Protein AF-X1KFL2-F1 (afdb_monomer_lite)

Secondary structure (DSSP, 8-state):
-------STTS-HHHHHHHHHHHHHHTT---------TT--HHHHTT--HHHHTT---GGG-HHHHHHHHSS-TTS-SS------

Radius of gyration: 16.03 Å; chains: 1; bounding box: 40×32×33 Å

InterPro domains:
  IPR002586 CobQ/CobB/MinD/ParA nucleotide binding domain [PF01656] (3-66)
  IPR027417 P-loop containing nucleoside triphosphate hyd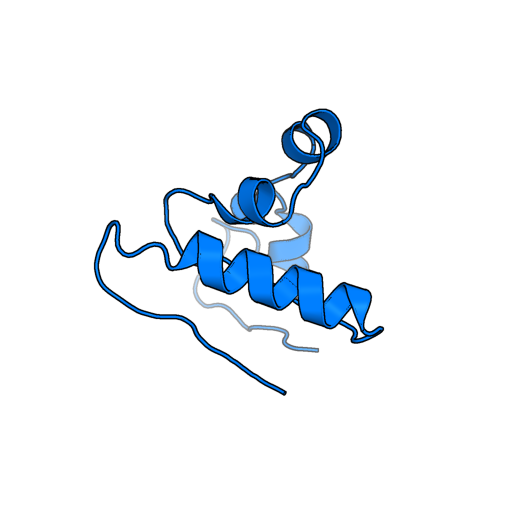rolase [G3DSA:3.40.50.300] (1-84)
  IPR027417 P-loop containing nucleoside triphosphate hydrolase [SSF52540] (2-66)

Organism: NCBI:txid412755

Structure (mmCIF, N/CA/C/O backbone):
data_AF-X1KFL2-F1
#
_entry.id   AF-X1KFL2-F1
#
loop_
_atom_site.group_PDB
_atom_site.id
_atom_site.type_symbol
_atom_site.label_atom_id
_atom_site.label_alt_id
_atom_site.label_comp_id
_atom_site.label_asym_id
_atom_site.label_entity_id
_atom_site.label_seq_id
_atom_site.pdbx_PDB_ins_code
_atom_site.Cartn_x
_atom_site.Cartn_y
_atom_site.Cartn_z
_atom_site.occupancy
_atom_site.B_iso_or_equiv
_atom_site.auth_seq_id
_atom_site.auth_comp_id
_atom_site.auth_asym_id
_atom_site.auth_atom_id
_atom_site.pdbx_PDB_model_num
ATOM 1 N N . MET A 1 1 ? -2.098 -13.720 11.671 1.00 90.00 1 MET A N 1
ATOM 2 C CA . MET A 1 1 ? -3.212 -14.066 10.756 1.00 90.00 1 MET A CA 1
ATOM 3 C C . MET A 1 1 ? -2.768 -13.813 9.317 1.00 90.00 1 MET A C 1
ATOM 5 O O . MET A 1 1 ? -1.944 -12.929 9.126 1.00 90.00 1 MET A O 1
ATOM 9 N N . LYS A 1 2 ? -3.251 -14.580 8.330 1.00 94.19 2 LYS A N 1
ATOM 10 C CA . LYS A 1 2 ? -2.978 -14.364 6.894 1.00 94.19 2 LYS A CA 1
ATOM 11 C C . LYS A 1 2 ? -4.309 -14.377 6.139 1.00 94.19 2 LYS A C 1
ATOM 13 O O . LYS A 1 2 ? -5.106 -15.278 6.374 1.00 94.19 2 LYS A O 1
ATOM 18 N N . MET A 1 3 ? -4.546 -13.390 5.279 1.00 93.94 3 MET A N 1
ATOM 19 C CA . MET A 1 3 ? -5.790 -13.231 4.515 1.00 93.94 3 MET A CA 1
ATOM 20 C C . MET A 1 3 ? -5.475 -12.897 3.058 1.00 93.94 3 MET A C 1
ATOM 22 O O . MET A 1 3 ? -4.503 -12.197 2.783 1.00 93.94 3 MET A O 1
ATOM 26 N N . ALA A 1 4 ? -6.306 -13.389 2.141 1.00 94.69 4 ALA A N 1
ATOM 27 C CA . ALA A 1 4 ? -6.234 -13.083 0.719 1.00 94.69 4 ALA A CA 1
ATOM 28 C C . ALA A 1 4 ? -7.627 -12.687 0.218 1.00 94.69 4 ALA A C 1
ATOM 30 O O . ALA A 1 4 ? -8.606 -13.378 0.496 1.00 94.69 4 ALA A O 1
ATOM 31 N N . VAL A 1 5 ? -7.709 -11.578 -0.519 1.00 92.94 5 VAL A N 1
ATOM 32 C CA . VAL A 1 5 ? -8.952 -11.081 -1.123 1.00 92.94 5 VAL A CA 1
ATOM 33 C C . VAL A 1 5 ? -8.847 -11.259 -2.635 1.00 92.94 5 VAL A C 1
ATOM 35 O O . VAL A 1 5 ? -8.001 -10.642 -3.277 1.00 92.94 5 VAL A O 1
ATOM 38 N N . ALA A 1 6 ? -9.699 -12.110 -3.205 1.00 92.44 6 ALA A N 1
ATOM 39 C CA . ALA A 1 6 ? -9.692 -12.463 -4.625 1.00 92.44 6 ALA A CA 1
ATOM 40 C C . ALA A 1 6 ? -11.076 -12.263 -5.266 1.00 92.44 6 ALA A C 1
ATOM 42 O O . ALA A 1 6 ? -12.091 -12.179 -4.580 1.00 92.44 6 ALA A O 1
ATOM 43 N N . GLY A 1 7 ? -11.119 -12.165 -6.596 1.00 90.56 7 GLY A N 1
ATOM 44 C CA . GLY A 1 7 ? -12.344 -11.906 -7.359 1.00 90.56 7 GLY A CA 1
ATOM 45 C C . GLY A 1 7 ? -12.059 -11.372 -8.766 1.00 90.56 7 GLY A C 1
ATOM 46 O O . GLY A 1 7 ? -10.909 -11.118 -9.130 1.00 90.56 7 GLY A O 1
ATOM 47 N N . LYS A 1 8 ? -13.114 -11.175 -9.561 1.00 89.12 8 LYS A N 1
ATOM 48 C CA . LYS A 1 8 ? -13.012 -10.662 -10.939 1.00 89.12 8 LYS A CA 1
ATOM 49 C C . LYS A 1 8 ? -12.592 -9.181 -10.974 1.00 89.12 8 LYS A C 1
ATOM 51 O O . LYS A 1 8 ? -12.503 -8.510 -9.942 1.00 89.12 8 LYS A O 1
ATOM 56 N N . GLY A 1 9 ? -12.286 -8.658 -12.161 1.00 87.06 9 GLY A N 1
ATOM 57 C CA . GLY A 1 9 ? -12.029 -7.225 -12.358 1.00 87.06 9 GLY A CA 1
ATOM 58 C C . GLY A 1 9 ? -13.228 -6.377 -11.914 1.00 87.06 9 GLY A C 1
ATOM 59 O O . GLY A 1 9 ? -14.370 -6.793 -12.082 1.00 87.06 9 GLY A O 1
ATOM 60 N N . GLY A 1 10 ? -12.976 -5.222 -11.295 1.00 85.31 10 GLY A N 1
ATOM 61 C CA . GLY A 1 10 ? -14.031 -4.277 -10.899 1.00 85.31 10 GLY A CA 1
ATOM 62 C C . GLY A 1 10 ? -14.870 -4.644 -9.664 1.00 85.31 10 GLY A C 1
ATOM 63 O O . GLY A 1 10 ? -15.657 -3.821 -9.219 1.00 85.31 10 GLY A O 1
ATOM 64 N N . THR A 1 11 ? -14.689 -5.813 -9.037 1.00 91.88 11 THR A N 1
ATOM 65 C CA . THR A 1 11 ? -15.521 -6.246 -7.888 1.00 91.88 11 THR A CA 1
ATOM 66 C C . THR A 1 11 ? -15.172 -5.582 -6.544 1.00 91.88 11 THR A C 1
ATOM 68 O O . THR A 1 11 ? -15.598 -6.063 -5.500 1.00 91.88 11 THR A O 1
ATOM 71 N N . GLY A 1 12 ? -14.346 -4.531 -6.531 1.00 91.25 12 GLY A N 1
ATOM 72 C CA . GLY A 1 12 ? -13.996 -3.801 -5.302 1.00 91.25 12 GLY A CA 1
ATOM 73 C C . GLY A 1 12 ? -12.970 -4.477 -4.378 1.00 91.25 12 GLY A C 1
ATOM 74 O O . GLY A 1 12 ? -12.863 -4.110 -3.214 1.00 91.25 12 GLY A O 1
ATOM 75 N N . LYS A 1 13 ? -12.184 -5.445 -4.869 1.00 93.88 13 LYS A N 1
ATOM 76 C CA . LYS 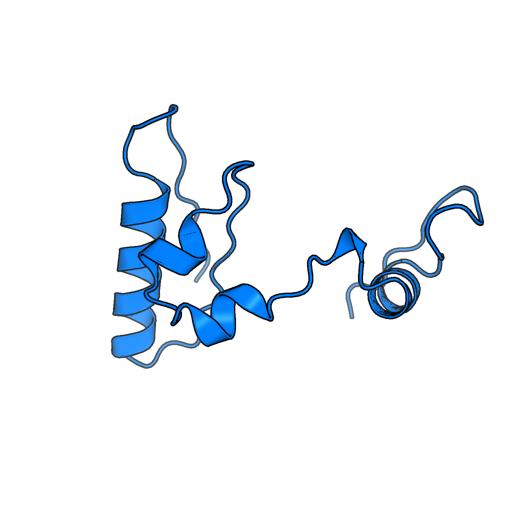A 1 13 ? -11.196 -6.199 -4.062 1.00 93.88 13 LYS A CA 1
ATOM 77 C C . LYS A 1 13 ? -10.240 -5.303 -3.277 1.00 93.88 13 LYS A C 1
ATOM 79 O O . LYS A 1 13 ? -10.081 -5.480 -2.076 1.00 93.88 13 LYS A O 1
ATOM 84 N N . THR A 1 14 ? -9.631 -4.336 -3.959 1.00 93.56 14 THR A N 1
ATOM 85 C CA . THR A 1 14 ? -8.646 -3.422 -3.370 1.00 93.56 14 THR A CA 1
ATOM 86 C C . THR A 1 14 ? -9.275 -2.518 -2.317 1.00 93.56 14 THR A C 1
ATOM 88 O O . THR A 1 14 ? -8.649 -2.258 -1.294 1.00 93.56 14 THR A O 1
ATOM 91 N N . LEU A 1 15 ? -10.537 -2.119 -2.518 1.00 92.69 15 LEU A N 1
ATOM 92 C CA . LEU A 1 15 ? -11.297 -1.371 -1.521 1.00 92.69 15 LEU A CA 1
ATOM 93 C C . LEU A 1 15 ? -11.472 -2.211 -0.252 1.00 92.69 15 LEU A C 1
ATOM 95 O O . LEU A 1 15 ? -11.071 -1.774 0.818 1.00 92.69 15 LEU A O 1
ATOM 99 N N . ILE A 1 16 ? -11.983 -3.441 -0.375 1.00 94.75 16 ILE A N 1
ATOM 100 C CA . ILE A 1 16 ? -12.185 -4.342 0.772 1.00 94.75 16 ILE A CA 1
ATOM 101 C C . ILE A 1 16 ? -10.855 -4.634 1.480 1.00 94.75 16 ILE A C 1
ATOM 103 O O . ILE A 1 16 ? -10.767 -4.512 2.700 1.00 94.75 16 ILE A O 1
ATOM 107 N N . ALA A 1 17 ? -9.809 -4.984 0.727 1.00 95.25 17 ALA A N 1
ATOM 108 C CA . ALA A 1 17 ? -8.489 -5.274 1.279 1.00 95.25 17 ALA A CA 1
ATOM 109 C C . ALA A 1 17 ? -7.892 -4.060 2.013 1.00 95.25 17 ALA A C 1
ATOM 111 O O . ALA A 1 17 ? -7.383 -4.205 3.124 1.00 95.25 17 ALA A O 1
ATOM 112 N N . GLY A 1 18 ? -7.999 -2.863 1.429 1.00 95.12 18 GLY A N 1
ATOM 113 C CA . GLY A 1 18 ? -7.539 -1.619 2.040 1.00 95.12 18 GLY A CA 1
ATOM 114 C C . GLY A 1 18 ? -8.329 -1.248 3.296 1.00 95.12 18 GLY A C 1
ATOM 115 O O . GLY A 1 18 ? -7.732 -0.896 4.311 1.00 95.12 18 GLY A O 1
ATOM 116 N N . THR A 1 19 ? -9.658 -1.386 3.271 1.00 95.56 19 THR A N 1
ATOM 117 C CA . THR A 1 19 ? -10.518 -1.142 4.437 1.00 95.56 19 THR A CA 1
ATOM 118 C C . THR A 1 19 ? -10.176 -2.086 5.584 1.00 95.56 19 THR A C 1
ATOM 120 O O . THR A 1 19 ? -9.957 -1.621 6.699 1.00 95.56 19 THR A O 1
ATOM 123 N N . LEU A 1 20 ? -10.057 -3.391 5.321 1.00 96.25 20 LEU A N 1
ATOM 124 C CA . LEU A 1 20 ? -9.669 -4.367 6.342 1.00 96.25 20 LEU A CA 1
ATOM 125 C C . LEU A 1 20 ? -8.291 -4.048 6.927 1.00 96.25 20 LEU A C 1
ATOM 127 O O . LEU A 1 20 ? -8.127 -4.060 8.144 1.00 96.25 20 LEU A O 1
ATOM 131 N N . ALA A 1 21 ? -7.314 -3.711 6.081 1.00 96.50 21 ALA A N 1
ATOM 132 C CA . ALA A 1 21 ? -5.980 -3.337 6.540 1.00 96.50 21 ALA A CA 1
ATOM 133 C C . ALA A 1 21 ? -6.012 -2.125 7.486 1.00 96.50 21 ALA A C 1
ATOM 135 O O . ALA A 1 21 ? -5.336 -2.138 8.515 1.00 96.50 21 ALA A O 1
ATOM 136 N N . ARG A 1 22 ? -6.823 -1.104 7.173 1.00 95.81 22 ARG A N 1
ATOM 137 C CA . ARG A 1 22 ? -6.996 0.077 8.031 1.00 95.81 22 ARG A CA 1
ATOM 138 C C . ARG A 1 22 ? -7.667 -0.262 9.357 1.00 95.81 22 ARG A C 1
ATOM 140 O O . ARG A 1 22 ? -7.176 0.194 10.382 1.00 95.81 22 ARG A O 1
ATOM 147 N N . LEU A 1 23 ? -8.740 -1.053 9.341 1.00 96.62 23 LEU A N 1
ATOM 148 C CA . LEU A 1 23 ? -9.455 -1.444 10.560 1.00 96.62 23 LEU A CA 1
ATOM 149 C C . LEU A 1 23 ? -8.551 -2.254 11.496 1.00 96.62 23 LEU A C 1
ATOM 151 O O . LEU A 1 23 ? -8.417 -1.914 12.664 1.00 96.62 23 LEU A O 1
ATOM 155 N N . PHE A 1 24 ? -7.826 -3.247 10.974 1.00 97.00 24 PHE A N 1
ATOM 156 C CA . PHE A 1 24 ? -6.881 -4.004 11.798 1.00 97.00 24 PHE A CA 1
ATOM 157 C C . PHE A 1 24 ? -5.741 -3.133 12.335 1.00 97.00 24 PHE A C 1
ATOM 159 O O . PHE A 1 24 ? -5.325 -3.302 13.477 1.00 97.00 24 PHE A O 1
ATOM 166 N N . ALA A 1 25 ? -5.234 -2.184 11.548 1.00 96.12 25 ALA A N 1
ATOM 167 C CA . ALA A 1 25 ? -4.226 -1.254 12.048 1.00 96.12 25 ALA A CA 1
ATOM 168 C C . ALA A 1 25 ? -4.788 -0.337 13.152 1.00 96.12 25 ALA A C 1
ATOM 170 O O . ALA A 1 25 ? -4.099 -0.087 14.139 1.00 96.12 25 ALA A O 1
ATOM 171 N N . GLN A 1 26 ? -6.034 0.131 13.012 1.00 96.75 26 GLN A N 1
ATOM 172 C CA . GLN A 1 26 ? -6.731 0.924 14.034 1.00 96.75 26 GLN A CA 1
ATOM 173 C C . GLN A 1 26 ? -6.937 0.142 15.336 1.00 96.75 26 GLN A C 1
ATOM 175 O O . GLN A 1 26 ? -6.766 0.712 16.410 1.00 96.75 26 GLN A O 1
ATOM 180 N N . ASP A 1 27 ? -7.194 -1.163 15.245 1.00 97.69 27 ASP A N 1
ATOM 181 C CA . ASP A 1 27 ? -7.313 -2.066 16.397 1.00 97.69 27 ASP A CA 1
ATOM 182 C C . ASP A 1 27 ? -5.953 -2.434 17.037 1.00 97.69 27 ASP A C 1
ATOM 184 O O . ASP A 1 27 ? -5.886 -3.249 17.956 1.00 97.69 27 ASP A O 1
ATOM 188 N N . GLY A 1 28 ? -4.845 -1.852 16.562 1.00 97.81 28 GLY A N 1
ATOM 189 C CA . GLY A 1 28 ? -3.505 -2.039 17.124 1.00 97.81 28 GLY A CA 1
ATOM 190 C C . GLY A 1 28 ? -2.732 -3.241 16.573 1.00 97.81 28 GLY A C 1
ATOM 191 O O . GLY A 1 28 ? -1.646 -3.553 17.068 1.00 97.81 28 GLY A O 1
ATOM 192 N N . TYR A 1 29 ? -3.235 -3.917 15.536 1.00 98.00 29 TYR A N 1
ATOM 193 C CA . TYR A 1 29 ? -2.497 -5.007 14.901 1.00 98.00 29 TYR A CA 1
ATOM 194 C C . TYR A 1 29 ? -1.369 -4.478 14.007 1.00 98.00 29 TYR A C 1
ATOM 196 O O . TYR A 1 29 ? -1.512 -3.497 13.276 1.00 98.00 29 TYR A O 1
ATOM 204 N N . LYS A 1 30 ? -0.242 -5.198 13.983 1.00 97.38 30 LYS A N 1
ATOM 205 C CA . LYS A 1 30 ? 0.812 -4.977 12.987 1.00 97.38 30 LYS A CA 1
ATOM 206 C C . LYS A 1 30 ? 0.375 -5.579 11.650 1.00 97.38 30 LYS A C 1
ATOM 208 O O . LYS A 1 30 ? 0.369 -6.800 11.490 1.00 97.38 30 LYS A O 1
ATOM 213 N N . VAL A 1 31 ? 0.016 -4.723 10.698 1.00 96.38 31 VAL A N 1
ATOM 214 C CA . VAL A 1 31 ? -0.525 -5.126 9.392 1.00 96.38 31 VAL A CA 1
ATOM 215 C C . VAL A 1 31 ? 0.525 -4.965 8.296 1.00 96.38 31 VAL A C 1
ATOM 217 O O . VAL A 1 31 ? 1.129 -3.906 8.152 1.00 96.38 31 VAL A O 1
ATOM 220 N N . LEU A 1 32 ? 0.706 -6.012 7.490 1.00 95.50 32 LEU A N 1
ATOM 221 C CA . LEU A 1 32 ? 1.398 -5.949 6.204 1.00 95.50 32 LEU A CA 1
ATOM 222 C C . LEU A 1 32 ? 0.352 -6.114 5.099 1.00 95.50 32 LEU A C 1
ATOM 224 O O . LEU A 1 32 ? -0.207 -7.198 4.941 1.00 95.50 32 LEU A O 1
ATOM 228 N N . ALA A 1 33 ? 0.076 -5.039 4.362 1.00 93.94 33 ALA A N 1
ATOM 229 C CA . ALA A 1 33 ? -0.842 -5.054 3.229 1.00 93.94 33 ALA A CA 1
ATOM 230 C C . ALA A 1 33 ? -0.049 -5.179 1.920 1.00 93.94 33 ALA A C 1
ATOM 232 O O . ALA A 1 33 ? 0.932 -4.464 1.721 1.00 93.94 33 ALA A O 1
ATOM 233 N N . ILE A 1 34 ? -0.462 -6.098 1.046 1.00 91.62 34 ILE A N 1
ATOM 234 C CA . ILE A 1 34 ? 0.228 -6.413 -0.211 1.00 91.62 34 ILE A CA 1
ATOM 235 C C . ILE A 1 34 ? -0.788 -6.303 -1.349 1.00 91.62 34 ILE A C 1
ATOM 237 O O . ILE A 1 34 ? -1.843 -6.935 -1.286 1.00 91.62 34 ILE A O 1
ATOM 241 N N . ASP A 1 35 ? -0.467 -5.511 -2.372 1.00 88.69 35 ASP A N 1
ATOM 242 C CA . ASP A 1 35 ? -1.230 -5.431 -3.620 1.00 88.69 35 ASP A CA 1
ATOM 243 C C . ASP A 1 35 ? -0.485 -6.196 -4.713 1.00 88.69 35 ASP A C 1
ATOM 245 O O . ASP A 1 35 ? 0.708 -5.977 -4.918 1.00 88.69 35 ASP A O 1
ATOM 249 N N . ASN A 1 36 ? -1.187 -7.093 -5.396 1.00 83.69 36 ASN A N 1
ATOM 250 C CA . ASN A 1 36 ? -0.659 -7.832 -6.542 1.00 83.69 36 ASN A CA 1
ATOM 251 C C . ASN A 1 36 ? -1.437 -7.503 -7.831 1.00 83.69 36 ASN A C 1
ATOM 253 O O . ASN A 1 36 ? -1.413 -8.272 -8.790 1.00 83.69 36 ASN A O 1
ATOM 257 N N . ASP A 1 37 ? -2.182 -6.394 -7.845 1.00 81.06 37 ASP A N 1
ATOM 258 C CA . ASP A 1 37 ? -2.860 -5.886 -9.034 1.00 81.06 37 ASP A CA 1
ATOM 259 C C . ASP A 1 37 ? -1.929 -4.956 -9.832 1.00 81.06 37 ASP A C 1
ATOM 261 O O . ASP A 1 37 ? -1.242 -4.094 -9.282 1.00 81.06 37 ASP A O 1
ATOM 265 N N . SER A 1 38 ? -1.946 -5.103 -11.158 1.00 71.44 38 SER A N 1
ATOM 266 C CA . SER A 1 38 ? -1.208 -4.257 -12.107 1.00 71.44 38 SER A CA 1
ATOM 267 C C . SER A 1 38 ? -1.508 -2.758 -11.975 1.00 71.44 38 SER A C 1
ATOM 269 O O . SER A 1 38 ? -0.666 -1.933 -12.314 1.00 71.44 38 SER A O 1
ATOM 271 N N . SER A 1 39 ? -2.699 -2.407 -11.479 1.00 73.12 39 SER A N 1
ATOM 272 C CA . SER A 1 39 ? -3.156 -1.020 -11.341 1.00 73.12 39 SER A CA 1
ATOM 273 C C . SER A 1 39 ? -2.695 -0.324 -10.048 1.00 73.12 39 SER A C 1
ATOM 275 O O . SER A 1 39 ? -2.872 0.883 -9.931 1.00 73.12 39 SER A O 1
ATOM 277 N N . MET A 1 40 ? -2.093 -1.056 -9.096 1.00 75.19 40 MET A N 1
ATOM 278 C CA . MET A 1 40 ? -1.495 -0.553 -7.840 1.00 75.19 40 MET A CA 1
ATOM 279 C C . MET A 1 40 ? -2.362 0.462 -7.060 1.00 75.19 40 MET A C 1
ATOM 281 O O . MET A 1 40 ? -1.888 1.506 -6.611 1.00 75.19 40 MET A O 1
ATOM 285 N N . ASN A 1 41 ? -3.645 0.151 -6.857 1.00 86.75 41 ASN A N 1
ATOM 286 C CA . ASN A 1 41 ? -4.613 1.061 -6.228 1.00 86.75 41 ASN A CA 1
ATOM 287 C C . ASN A 1 41 ? -4.665 0.981 -4.685 1.00 86.75 41 ASN A C 1
ATOM 289 O O . ASN A 1 41 ? -5.420 1.722 -4.040 1.00 86.75 41 ASN A O 1
ATOM 293 N N . LEU A 1 42 ? -3.898 0.083 -4.057 1.00 91.00 42 LEU A N 1
ATOM 294 C CA . LEU A 1 42 ? -3.948 -0.104 -2.604 1.00 91.00 42 LEU A CA 1
ATOM 295 C C . LEU A 1 42 ? -3.511 1.138 -1.820 1.00 91.00 42 LEU A C 1
ATOM 297 O O . LEU A 1 42 ? -4.154 1.461 -0.825 1.00 91.00 42 LEU A O 1
ATOM 301 N N . SER A 1 43 ? -2.474 1.853 -2.270 1.00 90.12 43 SER A N 1
ATOM 302 C CA . SER A 1 43 ? -1.957 3.060 -1.598 1.00 90.12 43 SER A CA 1
ATOM 303 C C . SER A 1 43 ? -3.020 4.159 -1.470 1.00 90.12 43 SER A C 1
ATOM 305 O O . SER A 1 43 ? -3.100 4.833 -0.440 1.00 90.12 43 SER A O 1
ATOM 307 N N . TYR A 1 44 ? -3.890 4.288 -2.475 1.00 90.25 44 TYR A N 1
ATOM 308 C CA . TYR A 1 44 ? -5.072 5.148 -2.440 1.00 90.25 44 TYR A CA 1
ATOM 309 C C . TYR A 1 44 ? -6.097 4.652 -1.419 1.00 90.25 44 TYR A C 1
ATOM 311 O O . TYR A 1 44 ? -6.561 5.423 -0.583 1.00 90.25 44 TYR A O 1
ATOM 319 N N . SER A 1 45 ? -6.406 3.354 -1.444 1.00 90.12 45 SER A N 1
ATOM 320 C CA . SER A 1 45 ? -7.439 2.743 -0.593 1.00 90.12 45 SER A CA 1
ATOM 321 C C . SER A 1 45 ? -7.097 2.812 0.901 1.00 90.12 45 SER A C 1
ATOM 323 O O . SER A 1 45 ? -7.975 3.037 1.738 1.00 90.12 45 SER A O 1
ATOM 325 N N . ILE A 1 46 ? -5.815 2.671 1.256 1.00 93.50 46 ILE A N 1
ATOM 326 C CA . ILE A 1 46 ? -5.362 2.785 2.651 1.00 93.50 46 ILE A CA 1
ATOM 327 C C . ILE A 1 46 ? -5.161 4.241 3.108 1.00 93.50 46 ILE A C 1
ATOM 329 O O . ILE A 1 46 ? -4.991 4.478 4.301 1.00 93.50 46 ILE A O 1
ATOM 333 N N . GLY A 1 47 ? -5.243 5.215 2.194 1.00 91.25 47 GLY A N 1
ATOM 334 C CA . GLY A 1 47 ? -5.174 6.642 2.509 1.00 91.25 47 GLY A CA 1
ATOM 335 C C . GLY A 1 47 ? -3.759 7.198 2.679 1.00 91.25 47 GLY A C 1
ATOM 336 O O . GLY A 1 47 ? -3.576 8.111 3.479 1.00 91.25 47 GLY A O 1
ATOM 337 N N . ILE A 1 48 ? -2.762 6.669 1.956 1.00 91.50 48 ILE A N 1
ATOM 338 C CA . ILE A 1 48 ? -1.427 7.290 1.922 1.00 91.50 48 ILE A CA 1
ATOM 339 C C . ILE A 1 48 ? -1.538 8.653 1.237 1.00 91.50 48 ILE A C 1
ATOM 341 O O . ILE A 1 48 ? -2.113 8.757 0.150 1.00 91.50 48 ILE A O 1
ATOM 345 N N . ASP A 1 49 ? -0.961 9.671 1.875 1.00 93.31 49 ASP A N 1
ATOM 346 C CA . ASP A 1 49 ? -0.890 11.031 1.351 1.00 93.31 49 ASP A CA 1
ATOM 347 C C . ASP A 1 49 ? -0.169 11.093 -0.004 1.00 93.31 49 ASP A C 1
ATOM 349 O O . ASP A 1 49 ? 0.796 10.366 -0.254 1.00 93.31 49 ASP A O 1
ATOM 353 N N . GLU A 1 50 ? -0.626 11.988 -0.876 1.00 91.31 50 GLU A N 1
ATOM 354 C CA . GLU A 1 50 ? -0.098 12.142 -2.231 1.00 91.31 50 GLU A CA 1
ATOM 355 C C . GLU A 1 50 ? 1.413 12.411 -2.253 1.00 91.31 50 GLU A 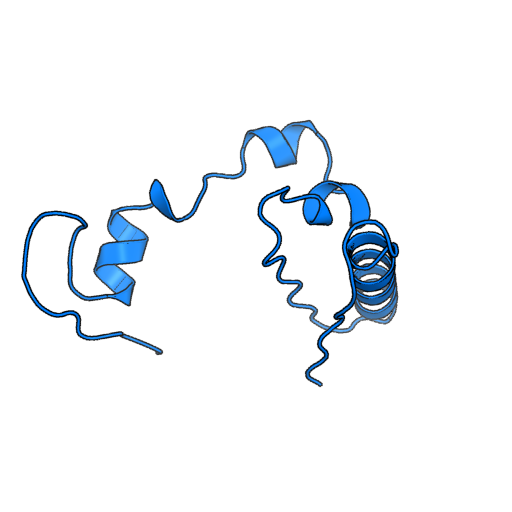C 1
ATOM 357 O O . GLU A 1 50 ? 2.137 11.788 -3.029 1.00 91.31 50 GLU A O 1
ATOM 362 N N . TYR A 1 51 ? 1.915 13.256 -1.351 1.00 94.00 51 TYR A N 1
ATOM 363 C CA . TYR A 1 51 ? 3.342 13.563 -1.266 1.00 94.00 51 TYR A CA 1
ATOM 364 C C . TYR A 1 51 ? 4.181 12.333 -0.906 1.00 94.00 51 TYR A C 1
ATOM 366 O O . TYR A 1 51 ? 5.299 12.169 -1.394 1.00 94.00 51 TYR A O 1
ATOM 374 N N . ILE A 1 52 ? 3.647 11.444 -0.064 1.00 92.62 52 ILE A N 1
ATOM 375 C CA . ILE A 1 52 ? 4.313 10.187 0.286 1.00 92.62 52 ILE A CA 1
ATOM 376 C C . ILE A 1 52 ? 4.239 9.205 -0.883 1.00 92.62 52 ILE A C 1
ATOM 378 O O . ILE A 1 52 ? 5.247 8.571 -1.196 1.00 92.62 52 ILE A O 1
ATOM 382 N N . ARG A 1 53 ? 3.091 9.108 -1.569 1.00 90.19 53 ARG A N 1
ATOM 383 C CA . ARG A 1 53 ? 2.924 8.233 -2.743 1.00 90.19 53 ARG A CA 1
ATOM 384 C C . ARG A 1 53 ? 3.933 8.543 -3.844 1.00 90.19 53 ARG A C 1
ATOM 386 O O . ARG A 1 53 ? 4.533 7.615 -4.375 1.00 90.19 53 ARG A O 1
ATOM 393 N N . GLN A 1 54 ? 4.172 9.821 -4.131 1.00 90.12 54 GLN A N 1
ATOM 394 C CA . GLN A 1 54 ? 5.130 10.257 -5.157 1.00 90.12 54 GLN A CA 1
ATOM 395 C C . GLN A 1 54 ? 6.584 9.867 -4.856 1.00 90.12 54 GLN A C 1
ATOM 397 O O . GLN A 1 54 ? 7.421 9.861 -5.754 1.00 90.12 54 GLN A O 1
ATOM 402 N N . LYS A 1 55 ? 6.894 9.530 -3.602 1.00 92.00 55 LYS A N 1
ATOM 403 C CA . LYS A 1 55 ? 8.225 9.094 -3.167 1.00 92.00 55 LYS A CA 1
ATOM 404 C C . LYS A 1 55 ? 8.373 7.580 -3.086 1.00 92.00 55 LYS A C 1
ATOM 406 O O . LYS A 1 55 ? 9.456 7.103 -2.747 1.00 92.00 55 LYS A O 1
ATOM 411 N N . ILE A 1 56 ? 7.307 6.818 -3.336 1.00 87.62 56 ILE A N 1
ATOM 412 C CA . ILE A 1 56 ? 7.380 5.358 -3.342 1.00 87.62 56 ILE A CA 1
ATOM 413 C C . ILE A 1 56 ? 8.239 4.942 -4.531 1.00 87.62 56 ILE A C 1
ATOM 415 O O . ILE A 1 56 ? 7.845 5.102 -5.683 1.00 87.62 56 ILE A O 1
ATOM 419 N N . VAL A 1 57 ? 9.407 4.380 -4.237 1.00 88.88 57 VAL A N 1
ATOM 420 C CA . VAL A 1 57 ? 10.280 3.794 -5.252 1.00 88.88 57 VAL A CA 1
ATOM 421 C C . VAL A 1 57 ? 9.793 2.364 -5.533 1.00 88.88 57 VAL A C 1
ATOM 423 O O . VAL A 1 57 ? 9.629 1.577 -4.597 1.00 88.88 57 VAL A O 1
ATOM 426 N N . PRO A 1 58 ? 9.522 1.991 -6.793 1.00 86.31 58 PRO A N 1
ATOM 427 C CA . PRO A 1 58 ? 9.201 0.615 -7.151 1.00 86.31 58 PRO A CA 1
ATOM 428 C C . PRO A 1 58 ? 10.362 -0.345 -6.855 1.00 86.31 58 PRO A C 1
ATOM 430 O O . PRO A 1 58 ? 11.517 -0.029 -7.127 1.00 86.31 58 PRO A O 1
ATOM 433 N N . ILE A 1 59 ? 10.069 -1.571 -6.398 1.00 86.44 59 ILE A N 1
ATOM 434 C CA . ILE A 1 59 ? 11.112 -2.578 -6.093 1.00 86.44 59 ILE A CA 1
ATOM 435 C C . ILE A 1 59 ? 12.029 -2.834 -7.298 1.00 86.44 59 ILE A C 1
ATOM 437 O O . ILE A 1 59 ? 13.229 -2.998 -7.116 1.00 86.44 59 ILE A O 1
ATOM 441 N N . LYS A 1 60 ? 11.496 -2.802 -8.529 1.00 84.62 60 LYS A N 1
ATOM 442 C CA . LYS A 1 60 ? 12.277 -2.987 -9.768 1.00 84.62 60 LYS A CA 1
ATOM 443 C C . LYS A 1 60 ? 13.423 -1.971 -9.937 1.00 84.62 60 LYS A C 1
ATOM 445 O O . LYS A 1 60 ? 14.359 -2.245 -10.677 1.00 84.62 60 LYS A O 1
ATOM 450 N N . GLU A 1 61 ? 13.335 -0.812 -9.283 1.00 89.19 61 GLU A N 1
ATOM 451 C CA . GLU A 1 61 ? 14.345 0.256 -9.310 1.00 89.19 61 GLU A CA 1
ATOM 452 C C . GLU A 1 61 ? 15.331 0.152 -8.132 1.00 89.19 61 GLU A C 1
ATOM 454 O O . GLU A 1 61 ? 16.387 0.779 -8.144 1.00 89.19 61 GLU A O 1
ATOM 459 N N . MET A 1 62 ? 15.040 -0.687 -7.133 1.00 91.31 62 MET A N 1
ATOM 460 C CA . MET A 1 62 ? 15.881 -0.906 -5.953 1.00 91.31 62 MET A CA 1
ATOM 461 C C . MET A 1 62 ? 16.921 -2.008 -6.209 1.00 91.31 62 MET A C 1
ATOM 463 O O . MET A 1 62 ? 16.855 -3.088 -5.620 1.00 91.31 62 MET A O 1
ATOM 467 N N . LEU A 1 63 ? 17.881 -1.755 -7.103 1.00 90.19 63 LEU A N 1
ATOM 468 C CA . LEU A 1 63 ? 18.849 -2.771 -7.550 1.00 90.19 63 LEU A CA 1
ATOM 469 C C . LEU A 1 63 ? 19.651 -3.398 -6.400 1.00 90.19 63 LEU A C 1
ATOM 471 O O . LEU A 1 63 ? 19.803 -4.616 -6.375 1.00 90.19 63 LEU A O 1
ATOM 475 N N . ASP A 1 64 ? 20.091 -2.595 -5.432 1.00 90.81 64 ASP A N 1
ATOM 476 C CA . ASP A 1 64 ? 20.875 -3.089 -4.293 1.00 90.81 64 ASP A CA 1
ATOM 477 C C . ASP A 1 64 ? 20.034 -3.998 -3.380 1.00 90.81 64 ASP A C 1
ATOM 479 O O . ASP A 1 64 ? 20.513 -5.024 -2.900 1.00 90.81 64 ASP A O 1
ATOM 483 N N . LEU A 1 65 ? 18.747 -3.671 -3.187 1.00 89.06 65 LEU A N 1
ATOM 484 C CA . LEU A 1 65 ? 17.816 -4.518 -2.436 1.00 89.06 65 LEU A CA 1
ATOM 485 C C . LEU A 1 65 ? 17.574 -5.845 -3.163 1.00 89.06 65 LEU A C 1
ATOM 487 O O . LEU A 1 65 ? 17.534 -6.898 -2.526 1.00 89.06 65 LEU A O 1
ATOM 491 N N . ILE A 1 66 ? 17.405 -5.803 -4.488 1.00 88.38 66 ILE A N 1
ATOM 492 C CA . ILE A 1 66 ? 17.248 -7.012 -5.302 1.00 88.38 66 ILE A CA 1
ATOM 493 C C . ILE A 1 66 ? 18.499 -7.883 -5.181 1.00 88.38 66 ILE A C 1
ATOM 495 O O . ILE A 1 66 ? 18.374 -9.078 -4.925 1.00 88.38 66 ILE A O 1
ATOM 499 N N . GLU A 1 67 ? 19.691 -7.302 -5.296 1.00 88.06 67 GLU A N 1
ATOM 500 C CA . GLU A 1 67 ? 20.960 -8.018 -5.167 1.00 88.06 67 GLU A CA 1
ATOM 501 C C . GLU A 1 67 ? 21.122 -8.636 -3.772 1.00 88.06 67 GLU A C 1
ATOM 503 O O . GLU A 1 67 ? 21.400 -9.828 -3.660 1.00 88.06 67 GLU A O 1
ATOM 508 N N . GLN A 1 68 ? 20.816 -7.890 -2.707 1.00 88.19 68 GLN A N 1
ATOM 509 C CA . GLN A 1 68 ? 20.836 -8.404 -1.334 1.00 88.19 68 GLN A CA 1
ATOM 510 C C . GLN A 1 68 ? 19.883 -9.597 -1.134 1.00 88.19 68 GLN A C 1
ATOM 512 O O . GLN A 1 68 ? 20.196 -10.534 -0.396 1.00 88.19 68 GLN A O 1
ATOM 517 N N . ARG A 1 69 ? 18.701 -9.564 -1.764 1.00 85.38 69 ARG A N 1
ATOM 518 C CA . ARG A 1 69 ? 17.647 -10.582 -1.600 1.00 85.38 69 ARG A CA 1
ATOM 519 C C . ARG A 1 69 ? 17.776 -11.770 -2.548 1.00 85.38 69 ARG A C 1
ATOM 521 O O . ARG A 1 69 ? 17.282 -12.844 -2.222 1.00 85.38 69 ARG A O 1
ATOM 528 N N . THR A 1 70 ? 18.396 -11.599 -3.709 1.00 85.62 70 THR A N 1
ATOM 529 C CA . THR A 1 70 ? 18.472 -12.632 -4.763 1.00 85.62 70 THR A CA 1
ATOM 530 C C . THR A 1 70 ? 19.897 -13.108 -5.048 1.00 85.62 70 THR A C 1
ATOM 532 O O . THR A 1 70 ? 20.095 -14.015 -5.859 1.00 85.62 70 THR A O 1
ATOM 535 N N . GLY A 1 71 ? 20.894 -12.483 -4.415 1.00 83.12 71 GLY A N 1
ATOM 536 C CA . GLY A 1 71 ? 22.313 -12.722 -4.669 1.00 83.12 71 GLY A CA 1
ATOM 537 C C . GLY A 1 71 ? 22.775 -12.266 -6.054 1.00 83.12 71 GLY A C 1
ATOM 538 O O . GLY A 1 71 ? 23.900 -12.572 -6.441 1.00 83.12 71 GLY A O 1
ATOM 539 N N . GLN A 1 72 ? 21.913 -11.594 -6.827 1.00 82.81 72 GLN A N 1
ATOM 540 C CA . GLN A 1 72 ? 22.187 -11.212 -8.207 1.00 82.81 72 GLN A CA 1
ATOM 541 C C . GLN A 1 72 ? 21.644 -9.830 -8.532 1.00 82.81 72 GLN A C 1
ATOM 543 O O . GLN A 1 72 ? 20.524 -9.463 -8.175 1.00 82.81 72 GLN A O 1
ATOM 548 N N . ARG A 1 73 ? 22.431 -9.079 -9.298 1.00 82.62 73 ARG A N 1
ATOM 549 C CA . ARG A 1 73 ? 21.972 -7.836 -9.899 1.00 82.62 73 ARG A CA 1
ATOM 550 C C . ARG A 1 73 ? 21.189 -8.160 -11.179 1.00 82.62 73 ARG A C 1
ATOM 552 O O . ARG A 1 73 ? 21.649 -8.978 -11.981 1.00 82.62 73 ARG A O 1
ATOM 559 N N . PRO A 1 74 ? 20.016 -7.546 -11.412 1.00 79.38 74 PRO A N 1
ATOM 560 C CA . PRO A 1 74 ? 19.280 -7.734 -12.658 1.00 79.38 74 PRO A CA 1
ATOM 561 C C . PRO A 1 74 ? 20.178 -7.512 -13.885 1.00 79.38 74 PRO A C 1
ATOM 563 O O . PRO A 1 74 ? 20.776 -6.448 -14.033 1.00 79.38 74 PRO A O 1
ATOM 566 N N . GLY A 1 75 ? 20.280 -8.525 -14.751 1.00 76.50 75 GLY A N 1
ATOM 567 C CA . GLY A 1 75 ? 21.060 -8.473 -15.993 1.00 76.50 75 GLY A CA 1
ATOM 568 C C . GLY A 1 75 ? 22.493 -9.020 -15.932 1.00 76.50 75 GLY A C 1
ATOM 569 O O . GLY A 1 75 ? 23.157 -8.987 -16.964 1.00 76.50 75 GLY A O 1
ATOM 570 N N . THR A 1 76 ? 22.983 -9.532 -14.791 1.00 72.75 76 THR A N 1
ATOM 571 C CA . THR A 1 76 ? 24.403 -9.934 -14.655 1.00 72.75 76 THR A CA 1
ATOM 572 C C . THR A 1 76 ? 24.696 -11.438 -14.528 1.00 72.75 76 THR A C 1
ATOM 574 O O . THR A 1 76 ? 25.847 -11.812 -14.742 1.00 72.75 76 THR A O 1
ATOM 577 N N . ALA A 1 77 ? 23.734 -12.331 -14.239 1.00 68.06 77 ALA A N 1
ATOM 578 C CA . ALA A 1 77 ? 24.007 -13.778 -14.130 1.00 68.06 77 ALA A CA 1
ATOM 579 C C . ALA A 1 77 ? 22.766 -14.686 -14.290 1.00 68.06 77 ALA A C 1
ATOM 581 O O . ALA A 1 77 ? 21.628 -14.239 -14.176 1.00 68.06 77 ALA A O 1
ATOM 582 N N . SER A 1 78 ? 23.016 -15.974 -14.579 1.00 60.28 78 SER A N 1
ATOM 583 C CA . SER A 1 78 ? 22.020 -17.038 -14.793 1.00 60.28 78 SER A CA 1
ATOM 584 C C . SER A 1 78 ? 21.802 -17.874 -13.522 1.00 60.28 78 SER A C 1
ATOM 586 O O . SER A 1 78 ? 22.691 -18.619 -13.122 1.00 60.28 78 SER A O 1
ATOM 588 N N . GLY A 1 79 ? 20.607 -17.784 -12.927 1.00 63.81 79 GLY A N 1
ATOM 589 C CA . GLY A 1 79 ? 20.119 -18.666 -11.852 1.00 63.81 79 GLY A CA 1
ATOM 590 C C . GLY A 1 79 ? 20.271 -18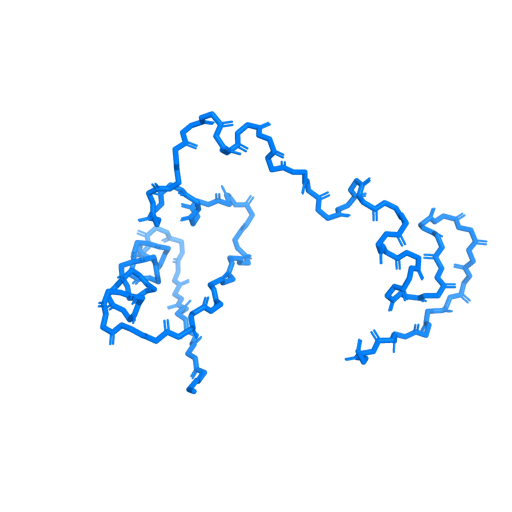.083 -10.442 1.00 63.81 79 GLY A C 1
ATOM 591 O O . GLY A 1 79 ? 21.385 -17.974 -9.944 1.00 63.81 79 GLY A O 1
ATOM 592 N N . GLY A 1 80 ? 19.156 -17.714 -9.799 1.00 65.19 80 GLY A N 1
ATOM 593 C CA . GLY A 1 80 ? 19.141 -16.968 -8.531 1.00 65.19 80 GLY A CA 1
ATOM 59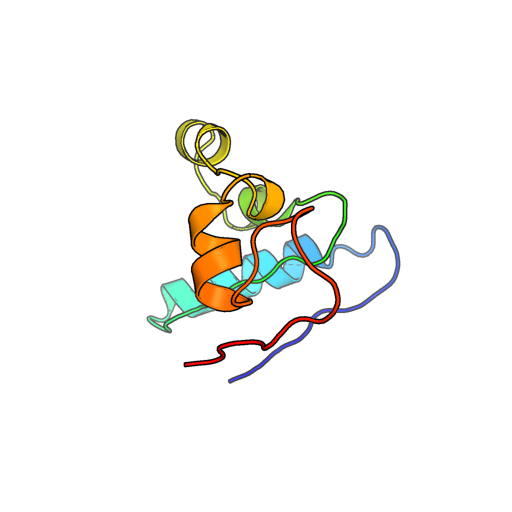4 C C . GLY A 1 80 ? 19.064 -17.836 -7.268 1.00 65.19 80 GLY A C 1
ATOM 595 O O . GLY A 1 80 ? 18.324 -18.820 -7.224 1.00 65.19 80 GLY A O 1
ATOM 596 N N . ILE A 1 81 ? 19.788 -17.429 -6.219 1.00 69.75 81 ILE A N 1
ATOM 597 C CA . ILE A 1 81 ? 19.669 -17.967 -4.855 1.00 69.75 81 ILE A CA 1
ATOM 598 C C . ILE A 1 81 ? 18.874 -16.947 -4.031 1.00 69.75 81 ILE A C 1
ATOM 600 O O . ILE A 1 81 ? 19.351 -15.849 -3.761 1.00 69.75 81 ILE A O 1
ATOM 604 N N . TYR A 1 82 ? 17.653 -17.291 -3.624 1.00 73.12 82 TYR A N 1
ATOM 605 C CA . TYR A 1 82 ? 16.797 -16.382 -2.856 1.00 73.12 82 TYR A CA 1
ATOM 606 C C . TYR A 1 82 ? 17.159 -16.404 -1.367 1.00 73.12 82 TYR A C 1
ATOM 608 O O . TYR A 1 82 ? 17.047 -17.437 -0.707 1.00 73.12 82 TYR A O 1
ATOM 616 N N . ASN A 1 83 ? 17.550 -15.252 -0.823 1.00 69.38 83 ASN A N 1
ATOM 617 C CA . ASN A 1 83 ? 17.779 -15.056 0.603 1.00 69.38 8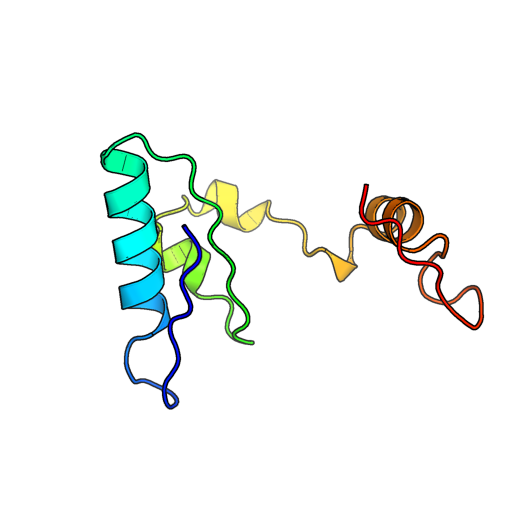3 ASN A CA 1
ATOM 618 C C . ASN A 1 83 ? 16.477 -14.601 1.287 1.00 69.38 83 ASN A C 1
ATOM 620 O O . ASN A 1 83 ? 16.016 -13.470 1.106 1.00 69.38 83 ASN A O 1
ATOM 624 N N . ILE A 1 84 ? 15.870 -15.512 2.054 1.00 71.81 84 ILE A N 1
ATOM 625 C CA . ILE A 1 84 ? 14.556 -15.334 2.707 1.00 71.81 84 ILE A CA 1
ATOM 626 C C . ILE A 1 84 ? 14.706 -14.882 4.175 1.00 71.81 84 ILE A C 1
ATOM 628 O O . ILE A 1 84 ? 13.708 -14.657 4.857 1.00 71.81 84 ILE A O 1
ATOM 632 N N . ASN A 1 85 ? 15.941 -14.731 4.663 1.00 58.97 85 ASN A N 1
ATOM 633 C CA . ASN A 1 85 ? 16.210 -14.309 6.038 1.00 58.97 85 ASN A CA 1
ATOM 634 C C . ASN A 1 85 ? 16.025 -12.795 6.249 1.00 58.97 85 ASN A C 1
ATOM 636 O O . ASN A 1 85 ? 16.150 -12.001 5.279 1.00 58.97 85 ASN A O 1
#

Sequence (85 aa):
MKMAVAGKGGTGKTLIAGTLARLFAQDGYKVLAIDNDSSMNLSYSIGIDEYIRQKIVPIKEMLDLIEQRTGQRPGTASGGIYNIN

Foldseek 3Di:
DDDDFDDDPPPCRLLVLLVVQLVCVVVVDDDDRDDPDPVPCNCVNVPPDPVVVVVDDDPLPVQVVCCVQFVDGPPDDDDTDGDPD

pLDDT: mean 87.49, std 9.27, range [58.97, 98.0]